Protein AF-A0A8S3CTC7-F1 (afdb_monomer)

Structure (mmCIF, N/CA/C/O backbone):
data_AF-A0A8S3CTC7-F1
#
_entry.id   AF-A0A8S3CTC7-F1
#
loop_
_atom_site.group_PDB
_atom_site.id
_atom_site.type_symbol
_atom_site.label_atom_id
_atom_site.label_alt_id
_atom_site.label_comp_id
_atom_site.label_asym_id
_atom_site.label_entity_id
_atom_site.label_seq_id
_atom_site.pdbx_PDB_ins_code
_atom_site.Cartn_x
_atom_site.Cartn_y
_atom_site.Cartn_z
_atom_site.occupancy
_atom_site.B_iso_or_equiv
_atom_site.auth_seq_id
_atom_site.auth_comp_id
_atom_site.auth_asym_id
_atom_site.auth_atom_id
_atom_site.pdbx_PDB_model_num
ATOM 1 N N . GLN A 1 1 ? 22.661 10.385 -27.199 1.00 75.75 1 GLN A N 1
ATOM 2 C CA . GLN A 1 1 ? 22.932 9.210 -28.056 1.00 75.75 1 GLN A CA 1
ATOM 3 C C . GLN A 1 1 ? 22.651 7.871 -27.363 1.00 75.75 1 GLN A C 1
ATOM 5 O O . GLN A 1 1 ? 21.627 7.286 -27.672 1.00 75.75 1 GLN A O 1
ATOM 10 N N . ALA A 1 2 ? 23.446 7.390 -26.392 1.00 88.00 2 ALA A N 1
ATOM 11 C CA . ALA A 1 2 ? 23.225 6.054 -25.794 1.00 88.00 2 ALA A CA 1
ATOM 12 C C . ALA A 1 2 ? 21.846 5.872 -25.119 1.00 88.00 2 ALA A C 1
ATOM 14 O O . ALA A 1 2 ? 21.158 4.885 -25.362 1.00 88.00 2 ALA A O 1
ATOM 15 N N . ARG A 1 3 ? 21.400 6.856 -24.325 1.00 93.94 3 ARG A N 1
ATOM 16 C CA . ARG A 1 3 ? 20.079 6.829 -23.664 1.00 93.94 3 ARG A CA 1
ATOM 17 C C . ARG A 1 3 ? 18.919 6.780 -24.662 1.00 93.94 3 ARG A C 1
ATOM 19 O O . ARG A 1 3 ? 17.927 6.113 -24.424 1.00 93.94 3 ARG A O 1
ATOM 26 N N . GLU A 1 4 ? 19.087 7.455 -25.788 1.00 95.69 4 GLU A N 1
ATOM 27 C CA . GLU A 1 4 ? 18.092 7.563 -26.855 1.00 95.69 4 GLU A CA 1
ATOM 28 C C . GLU A 1 4 ? 17.958 6.252 -27.640 1.00 95.69 4 GLU A C 1
ATOM 30 O O . GLU A 1 4 ? 16.853 5.821 -27.959 1.00 95.69 4 GLU A O 1
ATOM 35 N N . ILE A 1 5 ? 19.085 5.571 -27.879 1.00 96.25 5 ILE A N 1
ATOM 36 C CA . ILE A 1 5 ? 19.112 4.222 -28.455 1.00 96.25 5 ILE A CA 1
ATOM 37 C C . ILE A 1 5 ? 18.416 3.231 -27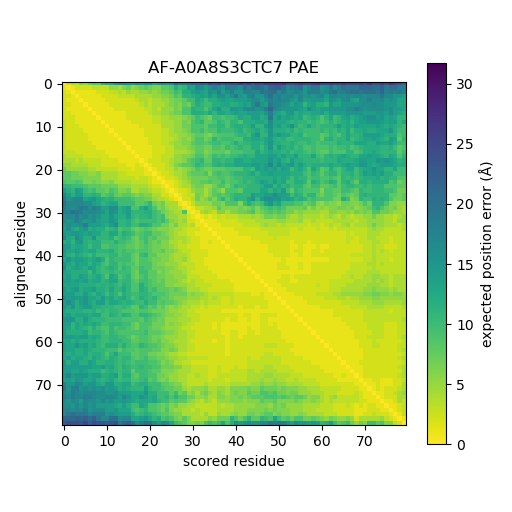.511 1.00 96.25 5 ILE A C 1
ATOM 39 O O . ILE A 1 5 ? 17.574 2.457 -27.956 1.00 96.25 5 ILE A O 1
ATOM 43 N N . LEU A 1 6 ? 18.708 3.286 -26.206 1.00 97.38 6 LEU A N 1
ATOM 44 C CA . LEU A 1 6 ? 18.073 2.407 -25.217 1.00 97.38 6 LEU A CA 1
ATOM 45 C C . LEU A 1 6 ? 16.556 2.604 -25.138 1.00 97.38 6 LEU A C 1
ATOM 47 O O . LEU A 1 6 ? 15.827 1.615 -25.098 1.00 97.38 6 LEU A O 1
ATOM 51 N N . THR A 1 7 ? 16.071 3.849 -25.161 1.00 98.00 7 THR A N 1
ATOM 52 C CA . THR A 1 7 ? 14.627 4.136 -25.190 1.00 98.00 7 THR A CA 1
ATOM 53 C C . THR A 1 7 ? 13.966 3.488 -26.406 1.00 98.00 7 THR A C 1
ATOM 55 O O . THR A 1 7 ? 13.004 2.741 -26.236 1.00 98.00 7 THR A O 1
ATOM 58 N N . LYS A 1 8 ? 14.531 3.672 -27.607 1.00 97.31 8 LYS A N 1
ATOM 59 C CA . LYS A 1 8 ? 14.001 3.056 -28.837 1.00 97.31 8 LYS A CA 1
ATOM 60 C C . LYS A 1 8 ? 13.984 1.528 -28.756 1.00 97.31 8 LYS A C 1
ATOM 62 O O . LYS A 1 8 ? 12.991 0.899 -29.111 1.00 97.31 8 LYS A O 1
ATOM 67 N N . CYS A 1 9 ? 15.052 0.916 -28.241 1.00 97.31 9 CYS A N 1
ATOM 68 C CA . CYS A 1 9 ? 15.097 -0.532 -28.037 1.00 97.31 9 CYS A CA 1
ATOM 69 C C . CYS A 1 9 ? 14.012 -1.011 -27.058 1.00 97.31 9 CYS A C 1
ATOM 71 O O . CYS A 1 9 ? 13.355 -2.019 -27.318 1.00 97.31 9 CYS A O 1
ATOM 73 N N . HIS A 1 10 ? 13.795 -0.299 -25.947 1.00 97.56 10 HIS A N 1
ATOM 74 C CA . HIS A 1 10 ? 12.744 -0.638 -24.985 1.00 97.56 10 HIS A CA 1
ATOM 75 C C . HIS A 1 10 ? 11.345 -0.546 -25.597 1.00 97.56 10 HIS A C 1
ATOM 77 O O . HIS A 1 10 ? 10.528 -1.425 -25.337 1.00 97.56 10 HIS A O 1
ATOM 83 N N . GLU A 1 11 ? 11.077 0.465 -26.423 1.00 98.00 11 GLU A N 1
ATOM 84 C CA . GLU A 1 11 ? 9.795 0.621 -27.121 1.00 98.00 11 GLU A CA 1
ATOM 85 C C . GLU A 1 11 ? 9.519 -0.558 -28.061 1.00 98.00 11 GLU A C 1
ATOM 87 O O . GLU A 1 11 ? 8.446 -1.160 -27.988 1.00 98.00 11 GLU A O 1
ATOM 92 N N . VAL A 1 12 ? 10.509 -0.953 -28.871 1.00 97.62 12 VAL A N 1
ATOM 93 C CA . VAL A 1 12 ? 10.398 -2.100 -29.789 1.00 97.62 12 VAL A CA 1
ATOM 94 C C . VAL A 1 12 ? 10.155 -3.404 -29.023 1.00 97.62 12 VAL A C 1
ATOM 96 O O . VAL A 1 12 ? 9.240 -4.164 -29.350 1.00 97.62 12 VAL A O 1
ATOM 99 N N . LEU A 1 13 ? 10.935 -3.662 -27.969 1.00 97.00 13 LEU A N 1
ATOM 100 C CA . LEU A 1 13 ? 10.785 -4.873 -27.155 1.00 97.00 13 LEU A CA 1
ATOM 101 C C . LEU A 1 13 ? 9.448 -4.904 -26.402 1.00 97.00 13 LEU A C 1
ATOM 103 O O . LEU A 1 13 ? 8.843 -5.972 -26.261 1.00 97.00 13 LEU A O 1
ATOM 107 N N . LEU A 1 14 ? 8.976 -3.750 -25.922 1.00 96.44 14 LEU A N 1
ATOM 108 C CA . LEU A 1 14 ? 7.687 -3.622 -25.248 1.00 96.44 14 LEU A CA 1
ATOM 109 C C . LEU A 1 14 ? 6.526 -3.872 -26.215 1.00 96.44 14 LEU A C 1
ATOM 111 O O . LEU A 1 14 ? 5.612 -4.619 -25.863 1.00 96.44 14 LEU A O 1
ATOM 115 N N . ALA A 1 15 ? 6.579 -3.302 -27.423 1.00 97.06 15 ALA A N 1
ATOM 116 C CA . ALA A 1 15 ? 5.576 -3.516 -28.464 1.00 97.06 15 ALA A CA 1
ATOM 117 C C . ALA A 1 15 ? 5.462 -5.005 -28.817 1.00 97.06 15 ALA A C 1
ATOM 119 O O . ALA A 1 15 ? 4.381 -5.583 -28.698 1.00 97.06 15 ALA A O 1
ATOM 120 N N . TYR A 1 16 ? 6.597 -5.655 -29.101 1.00 96.94 16 TYR A N 1
ATOM 121 C CA . TYR A 1 16 ? 6.627 -7.089 -29.385 1.00 96.94 16 TYR A CA 1
ATOM 122 C C . TYR A 1 16 ? 6.070 -7.921 -28.222 1.00 96.94 16 TYR A C 1
ATOM 124 O O . TYR A 1 16 ? 5.259 -8.822 -28.432 1.00 96.94 16 TYR A O 1
ATOM 132 N N . ARG A 1 17 ? 6.461 -7.616 -26.974 1.00 95.81 17 ARG A N 1
ATOM 133 C CA . ARG A 1 17 ? 5.957 -8.324 -25.786 1.00 95.81 17 ARG A CA 1
ATOM 134 C C . ARG A 1 17 ? 4.443 -8.185 -25.625 1.00 95.81 17 ARG A C 1
ATOM 136 O O . ARG A 1 17 ? 3.809 -9.166 -25.248 1.00 95.81 17 ARG A O 1
ATOM 143 N N . ASN A 1 18 ? 3.893 -6.997 -25.865 1.00 94.38 18 ASN A N 1
ATOM 144 C CA . ASN A 1 18 ? 2.464 -6.724 -25.704 1.00 94.38 18 ASN A CA 1
ATOM 145 C C . ASN A 1 18 ? 1.602 -7.453 -26.738 1.00 94.38 18 ASN A C 1
ATOM 147 O O . ASN A 1 18 ? 0.497 -7.867 -26.399 1.00 94.38 18 ASN A O 1
ATOM 151 N N . GLU A 1 19 ? 2.103 -7.601 -27.962 1.00 95.62 19 GLU A N 1
ATOM 152 C CA . GLU A 1 19 ? 1.401 -8.289 -29.047 1.00 95.62 19 GLU A CA 1
ATOM 153 C C . GLU A 1 19 ? 1.552 -9.816 -28.961 1.00 95.62 19 GLU A C 1
ATOM 155 O O . GLU A 1 19 ? 0.589 -10.545 -29.175 1.00 95.62 19 GLU A O 1
ATOM 160 N N . ASN A 1 20 ? 2.742 -10.311 -28.601 1.00 96.19 20 ASN A N 1
ATOM 161 C CA . ASN A 1 20 ? 3.096 -11.719 -28.817 1.00 96.19 20 ASN A 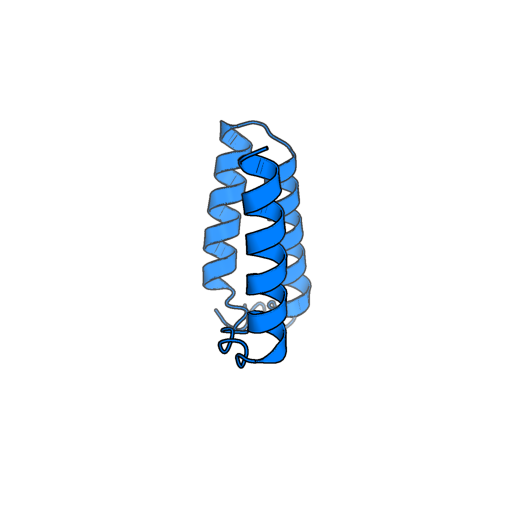CA 1
ATOM 162 C C . ASN A 1 20 ? 3.130 -12.575 -27.545 1.00 96.19 20 ASN A C 1
ATOM 164 O O . ASN A 1 20 ? 3.201 -13.800 -27.639 1.00 96.19 20 ASN A O 1
ATOM 168 N N . ARG A 1 21 ? 3.126 -11.980 -26.343 1.00 93.56 21 ARG A N 1
ATOM 169 C CA . ARG A 1 21 ? 3.157 -12.751 -25.089 1.00 93.56 21 ARG A CA 1
ATOM 170 C C . ARG A 1 21 ? 1.822 -12.638 -24.357 1.00 93.56 21 ARG A C 1
ATOM 172 O O . ARG A 1 21 ? 1.427 -11.521 -24.015 1.00 93.56 21 ARG A O 1
ATOM 179 N N . PRO A 1 22 ? 1.171 -13.765 -24.013 1.00 91.44 22 PRO A N 1
ATOM 180 C CA . PRO A 1 22 ? 0.057 -13.752 -23.077 1.00 91.44 22 PRO A CA 1
ATOM 181 C C . PRO A 1 22 ? 0.472 -13.031 -21.794 1.00 91.44 22 PRO A C 1
ATOM 183 O O . PRO A 1 22 ? 1.565 -13.257 -21.258 1.00 91.44 22 PRO A O 1
ATOM 186 N N . ARG A 1 23 ? -0.384 -12.133 -21.301 1.00 87.00 23 ARG A N 1
ATOM 187 C CA . ARG A 1 23 ? -0.123 -11.476 -20.020 1.00 87.00 23 ARG A CA 1
ATOM 188 C C . ARG A 1 23 ? -0.114 -12.545 -18.924 1.00 87.00 23 ARG A C 1
ATOM 190 O O . ARG A 1 23 ? -1.012 -13.385 -18.919 1.00 87.00 23 ARG A O 1
ATOM 197 N N . PRO A 1 24 ? 0.855 -12.516 -17.991 1.00 88.38 24 PRO A N 1
ATOM 198 C CA . PRO A 1 24 ? 0.799 -13.388 -16.829 1.00 88.38 24 PRO A CA 1
ATOM 199 C C . PRO A 1 24 ? -0.534 -13.192 -16.112 1.00 88.38 24 PRO A C 1
ATOM 201 O O . PRO A 1 24 ? -1.001 -12.052 -15.991 1.00 88.38 24 PRO A O 1
ATOM 204 N N . HIS A 1 25 ? -1.124 -14.283 -15.626 1.00 86.81 25 HIS A N 1
ATOM 205 C CA . HIS A 1 25 ? -2.271 -14.182 -14.736 1.00 86.81 25 HIS A CA 1
ATOM 206 C C . HIS A 1 25 ? -1.896 -13.293 -13.553 1.00 86.81 25 HIS A C 1
ATOM 208 O O . HIS A 1 25 ? -0.836 -13.450 -12.942 1.00 86.81 25 HIS A O 1
ATOM 214 N N . ARG A 1 26 ? -2.755 -12.319 -13.271 1.00 82.06 26 ARG A N 1
ATOM 215 C CA . ARG A 1 26 ? -2.637 -11.493 -12.077 1.00 82.06 26 ARG A CA 1
ATOM 216 C C . ARG A 1 26 ? -3.456 -12.168 -10.996 1.00 82.06 26 ARG A C 1
ATOM 218 O O . ARG A 1 26 ? -4.551 -12.648 -11.271 1.00 82.06 26 ARG A O 1
ATOM 225 N N . ASP A 1 27 ? -2.921 -12.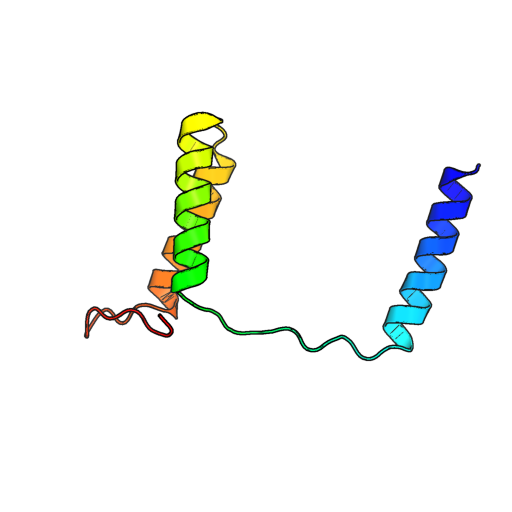220 -9.785 1.00 80.00 27 ASP A N 1
ATOM 226 C CA . ASP A 1 27 ? -3.775 -12.520 -8.647 1.00 80.00 27 ASP A CA 1
ATOM 227 C C . ASP A 1 27 ? -4.710 -11.313 -8.458 1.00 80.00 27 ASP A C 1
ATOM 229 O O . ASP A 1 27 ? -4.256 -10.197 -8.211 1.00 80.00 27 ASP A O 1
ATOM 233 N N . GLU A 1 28 ? -6.009 -11.521 -8.670 1.00 79.38 28 GLU A N 1
ATOM 234 C CA . GLU A 1 28 ? -7.051 -10.495 -8.530 1.00 79.38 28 GLU A CA 1
ATOM 235 C C . GLU A 1 28 ? -7.704 -10.533 -7.138 1.00 79.38 28 GLU A C 1
ATOM 237 O O . GLU A 1 28 ? -8.766 -9.946 -6.910 1.00 79.38 28 GLU A O 1
ATOM 242 N N . LYS A 1 29 ? -7.100 -11.245 -6.177 1.00 77.25 29 LYS A N 1
ATOM 243 C CA . LYS A 1 29 ? -7.622 -11.314 -4.815 1.00 77.25 29 LYS A CA 1
ATOM 244 C C . LYS A 1 29 ? -7.438 -9.984 -4.097 1.00 77.25 29 LYS A C 1
ATOM 246 O O . LYS A 1 29 ? -6.339 -9.554 -3.759 1.00 77.25 29 LYS A O 1
ATOM 251 N N . PHE A 1 30 ? -8.570 -9.395 -3.747 1.00 75.69 30 PHE A N 1
ATOM 252 C CA . PHE A 1 30 ? -8.655 -8.307 -2.783 1.00 75.69 30 PHE A CA 1
ATOM 253 C C . PHE A 1 30 ? -8.771 -8.899 -1.374 1.00 75.69 30 PHE A C 1
ATOM 255 O O . PHE A 1 30 ? -9.878 -9.191 -0.918 1.00 75.69 30 PHE A O 1
ATOM 262 N N . LEU A 1 31 ? -7.628 -9.126 -0.718 1.00 82.88 31 LEU A N 1
ATOM 263 C CA . LEU A 1 31 ? -7.564 -9.646 0.652 1.00 82.88 31 LEU A CA 1
ATOM 264 C C . LEU A 1 31 ? -7.529 -8.503 1.661 1.00 82.88 31 LEU A C 1
ATOM 266 O O . LEU A 1 31 ? -6.707 -7.585 1.565 1.00 82.88 31 LEU A O 1
ATOM 270 N N . ALA A 1 32 ? -8.411 -8.559 2.650 1.00 82.56 32 ALA A N 1
ATOM 271 C CA . ALA A 1 32 ? -8.496 -7.509 3.651 1.00 82.56 32 ALA A CA 1
ATOM 272 C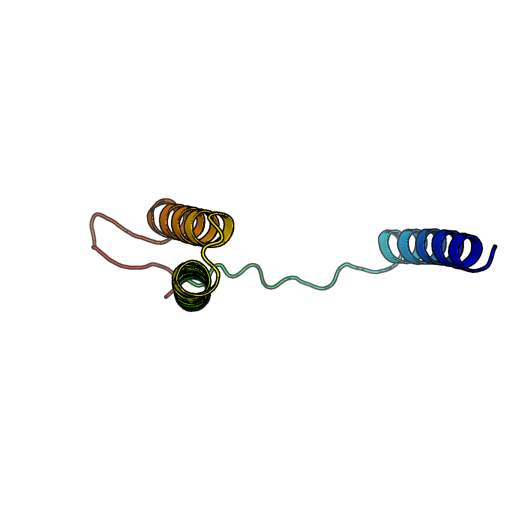 C . ALA A 1 32 ? -7.276 -7.519 4.596 1.00 82.56 32 ALA A C 1
ATOM 274 O O . ALA A 1 32 ? -6.820 -6.455 5.014 1.00 82.56 32 ALA A O 1
ATOM 275 N N . SER A 1 33 ? -6.675 -8.689 4.840 1.00 86.19 33 SER A N 1
ATOM 276 C CA . SER A 1 33 ? -5.438 -8.848 5.619 1.00 86.19 33 SER A CA 1
ATOM 277 C C . SER A 1 33 ? -4.235 -8.116 5.008 1.00 86.19 33 SER A C 1
ATOM 279 O O . SER A 1 33 ? -3.544 -7.373 5.708 1.00 86.19 33 SER A O 1
ATOM 281 N N . TRP A 1 34 ? -4.003 -8.252 3.699 1.00 88.06 34 TRP A N 1
ATOM 282 C CA . TRP A 1 34 ? -2.897 -7.563 3.013 1.00 88.06 34 TRP A CA 1
ATOM 283 C C . TRP A 1 34 ? -3.102 -6.049 2.951 1.00 88.06 34 TRP A C 1
ATOM 285 O O . TRP A 1 34 ? -2.159 -5.287 3.172 1.00 88.06 34 TRP A O 1
ATOM 295 N N . ASN A 1 35 ? -4.339 -5.601 2.717 1.00 90.88 35 ASN A N 1
ATOM 296 C CA . ASN A 1 35 ? -4.651 -4.175 2.779 1.00 90.88 35 ASN A CA 1
ATOM 297 C C . ASN A 1 35 ? -4.467 -3.619 4.201 1.00 90.88 35 ASN A C 1
ATOM 299 O O . ASN A 1 35 ? -3.953 -2.515 4.354 1.00 90.88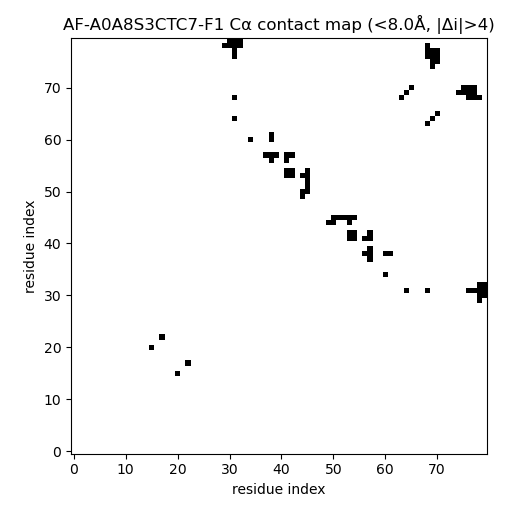 35 ASN A O 1
ATOM 303 N N . GLY A 1 36 ? -4.796 -4.395 5.240 1.00 92.38 36 GLY A N 1
ATOM 304 C CA . GLY A 1 36 ? -4.523 -4.035 6.633 1.00 92.38 36 GLY A CA 1
ATOM 305 C C . GLY A 1 36 ? -3.031 -3.816 6.912 1.00 92.38 36 GLY A C 1
ATOM 306 O O . GLY A 1 36 ? -2.659 -2.810 7.520 1.00 92.38 36 GLY A O 1
ATOM 307 N N . LEU A 1 37 ? -2.164 -4.703 6.405 1.00 93.81 37 LEU A N 1
ATOM 308 C CA . LEU A 1 37 ? -0.708 -4.541 6.510 1.00 93.81 37 LEU A CA 1
ATOM 309 C C . LEU A 1 37 ? -0.222 -3.270 5.791 1.00 93.81 37 LEU A C 1
ATOM 311 O O . LEU A 1 37 ? 0.569 -2.506 6.346 1.00 93.81 37 LEU A O 1
ATOM 315 N N . MET A 1 38 ? -0.731 -3.016 4.582 1.00 95.25 38 MET A N 1
ATOM 316 C CA . MET A 1 38 ? -0.401 -1.820 3.803 1.00 95.25 38 MET A CA 1
ATOM 317 C C . MET A 1 38 ? -0.824 -0.527 4.518 1.00 95.25 38 MET A C 1
ATOM 319 O O . MET A 1 38 ? -0.008 0.386 4.653 1.00 95.25 38 MET A O 1
ATOM 323 N N . ILE A 1 39 ? -2.046 -0.473 5.057 1.00 96.94 39 ILE A N 1
ATOM 324 C CA . ILE A 1 39 ? -2.547 0.666 5.844 1.00 96.94 39 ILE A CA 1
ATOM 325 C C . ILE A 1 39 ? -1.646 0.934 7.055 1.00 96.94 39 ILE A C 1
ATOM 327 O O . ILE A 1 39 ? -1.295 2.085 7.308 1.00 96.94 39 ILE A O 1
ATOM 331 N N . SER A 1 40 ? -1.235 -0.111 7.783 1.00 96.81 40 SER A N 1
ATOM 332 C CA . SER A 1 40 ? -0.340 0.029 8.940 1.00 96.81 40 SER A CA 1
ATOM 333 C C . SER A 1 40 ? 1.005 0.657 8.551 1.00 96.81 40 SER A C 1
ATOM 335 O O . SER A 1 40 ? 1.472 1.593 9.209 1.00 96.81 40 SER A O 1
ATOM 337 N N . GLY A 1 41 ? 1.597 0.198 7.443 1.00 97.56 41 GLY A N 1
ATOM 338 C CA . GLY A 1 41 ? 2.833 0.763 6.903 1.00 97.56 41 GLY A CA 1
ATOM 339 C C . GLY A 1 41 ? 2.681 2.230 6.500 1.00 97.56 41 GLY A C 1
ATOM 340 O O . GLY A 1 41 ? 3.511 3.057 6.877 1.00 97.56 41 GLY A O 1
ATOM 341 N N . LEU A 1 42 ? 1.598 2.571 5.796 1.00 97.75 42 LEU A N 1
ATOM 342 C CA . LEU A 1 42 ? 1.302 3.945 5.384 1.00 97.75 42 LEU A CA 1
ATOM 343 C C . LEU A 1 42 ? 1.074 4.874 6.579 1.00 97.75 42 LEU A C 1
ATOM 345 O O . LEU A 1 42 ? 1.619 5.975 6.601 1.00 97.75 42 LEU A O 1
ATOM 349 N N . ALA A 1 43 ? 0.329 4.430 7.592 1.00 96.88 43 ALA A N 1
ATOM 350 C CA . ALA A 1 43 ? 0.101 5.208 8.806 1.00 96.88 43 ALA A CA 1
ATOM 351 C C . ALA A 1 43 ? 1.422 5.495 9.536 1.00 96.88 43 ALA A C 1
ATOM 353 O O . ALA A 1 43 ? 1.702 6.638 9.894 1.00 96.88 43 ALA A O 1
ATOM 354 N N . ARG A 1 44 ? 2.286 4.482 9.684 1.00 97.81 44 ARG A N 1
ATOM 355 C CA . ARG A 1 44 ? 3.611 4.669 10.291 1.00 97.81 44 ARG A CA 1
ATOM 356 C C . ARG A 1 44 ? 4.500 5.590 9.450 1.00 97.81 44 ARG A C 1
ATOM 358 O O . ARG A 1 44 ? 5.163 6.458 10.013 1.00 97.81 44 ARG A O 1
ATOM 365 N N . ALA A 1 45 ? 4.497 5.439 8.126 1.00 97.69 45 ALA A N 1
ATOM 366 C CA . ALA A 1 45 ? 5.243 6.309 7.219 1.00 97.69 45 ALA A CA 1
ATOM 367 C C . ALA A 1 45 ? 4.764 7.765 7.301 1.00 97.69 45 ALA A C 1
ATOM 369 O O . ALA A 1 45 ? 5.592 8.668 7.346 1.00 97.69 45 ALA A O 1
ATOM 370 N N . ALA A 1 46 ? 3.452 7.999 7.393 1.00 97.31 46 ALA A N 1
ATOM 371 C CA . ALA A 1 46 ? 2.889 9.330 7.590 1.00 97.31 46 ALA A CA 1
ATOM 372 C C . ALA A 1 46 ? 3.401 9.984 8.881 1.00 97.31 46 ALA A C 1
ATOM 374 O O . ALA A 1 46 ? 3.807 11.144 8.856 1.00 97.31 46 ALA A O 1
ATOM 375 N N . CYS A 1 47 ? 3.445 9.235 9.989 1.00 96.25 47 CYS A N 1
ATOM 376 C CA . CYS A 1 47 ? 3.953 9.745 11.262 1.00 96.25 47 CYS A CA 1
ATOM 377 C C . CYS A 1 47 ? 5.443 10.112 11.206 1.00 96.25 47 CYS A C 1
ATOM 379 O O . CYS A 1 47 ? 5.835 11.129 11.769 1.00 96.25 47 CYS A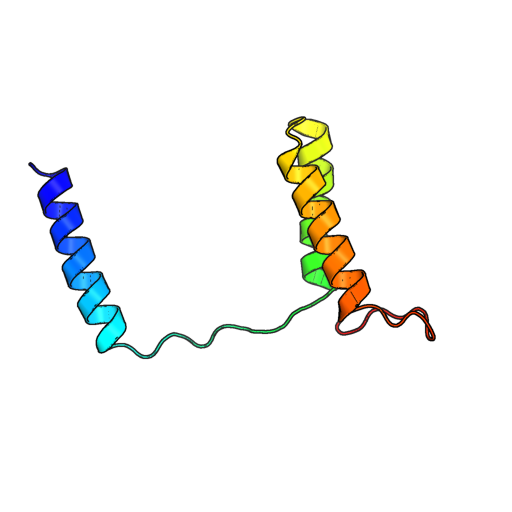 O 1
ATOM 381 N N . VAL A 1 48 ? 6.270 9.287 10.553 1.00 97.94 48 VAL A N 1
ATOM 382 C CA . VAL A 1 48 ? 7.734 9.462 10.539 1.00 97.94 48 VAL A CA 1
ATOM 383 C C . VAL A 1 48 ? 8.183 10.474 9.487 1.00 97.94 48 VAL A C 1
ATOM 385 O O . VAL A 1 48 ? 9.033 11.312 9.765 1.00 97.94 48 VAL A O 1
ATOM 388 N N . LEU A 1 49 ? 7.630 10.391 8.276 1.00 97.56 49 LEU A N 1
ATOM 389 C CA . LEU A 1 49 ? 8.062 11.193 7.129 1.00 97.56 49 LEU A CA 1
ATOM 390 C C . LEU A 1 49 ? 7.296 12.515 7.008 1.00 97.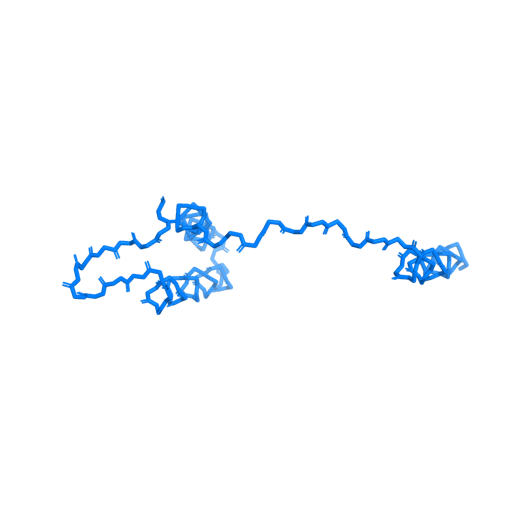56 49 LEU A C 1
ATOM 392 O O . LEU A 1 49 ? 7.708 13.378 6.242 1.00 97.56 49 LEU A O 1
ATOM 396 N N . GLN A 1 50 ? 6.175 12.664 7.725 1.00 95.75 50 GLN A N 1
ATOM 397 C CA . GLN A 1 50 ? 5.295 13.839 7.683 1.00 95.75 50 GLN A CA 1
ATOM 398 C C . GLN A 1 50 ? 4.838 14.239 6.270 1.00 95.75 50 GLN A C 1
ATOM 400 O O . GLN A 1 50 ? 4.482 15.387 6.016 1.00 95.75 50 GLN A O 1
ATOM 405 N N . GLU A 1 51 ? 4.794 13.285 5.339 1.00 97.25 51 GLU A N 1
ATOM 406 C CA . GLU A 1 51 ? 4.269 13.518 3.999 1.00 97.25 51 GLU A CA 1
ATOM 407 C C . GLU A 1 51 ? 2.764 13.189 3.945 1.00 97.25 51 GLU A C 1
ATOM 409 O O . GLU A 1 51 ? 2.387 12.018 4.089 1.00 97.25 51 GLU A O 1
ATOM 414 N N . PRO A 1 52 ? 1.881 14.164 3.640 1.00 95.00 52 PRO A N 1
ATOM 415 C CA . PRO A 1 52 ? 0.425 13.962 3.639 1.00 95.00 52 PRO A CA 1
ATOM 416 C C . PRO A 1 52 ? -0.069 12.881 2.672 1.00 95.00 52 PRO A C 1
ATOM 418 O O . PRO A 1 52 ? -1.173 12.355 2.823 1.00 95.00 52 PRO A O 1
ATOM 421 N N . LYS A 1 53 ? 0.742 12.540 1.661 1.00 97.62 53 LYS A N 1
ATOM 422 C CA . LYS A 1 53 ? 0.421 11.499 0.681 1.00 97.62 53 LYS A CA 1
ATOM 423 C C . LYS A 1 53 ? 0.185 10.138 1.344 1.00 97.62 53 LYS A C 1
ATOM 425 O O . LYS A 1 53 ? -0.694 9.408 0.900 1.00 97.62 53 LYS A O 1
ATOM 430 N N . TYR A 1 54 ? 0.917 9.810 2.412 1.00 98.00 54 TYR A N 1
ATOM 431 C CA . TYR A 1 54 ? 0.790 8.509 3.072 1.00 98.00 54 TYR A CA 1
ATOM 432 C C . TYR A 1 54 ? -0.504 8.409 3.884 1.00 98.00 54 TYR A C 1
ATOM 434 O O . TYR A 1 54 ? -1.200 7.400 3.780 1.00 98.00 54 TYR A O 1
ATOM 442 N N . THR A 1 55 ? -0.886 9.474 4.598 1.00 97.31 55 THR A N 1
ATOM 443 C CA . THR A 1 55 ? -2.194 9.555 5.272 1.00 97.31 55 THR A CA 1
ATOM 444 C C . THR A 1 55 ? -3.327 9.401 4.265 1.00 97.31 55 THR A C 1
ATOM 446 O O . THR A 1 55 ? -4.201 8.558 4.445 1.00 97.31 55 THR A O 1
ATOM 449 N N . ARG A 1 56 ? -3.261 10.137 3.147 1.00 97.94 56 ARG A N 1
ATOM 450 C CA . ARG A 1 56 ? -4.289 10.089 2.101 1.00 97.94 56 ARG A CA 1
ATOM 451 C C . ARG A 1 56 ? -4.449 8.687 1.510 1.00 97.94 56 ARG A C 1
ATOM 453 O O . ARG A 1 56 ? -5.571 8.230 1.318 1.00 97.94 56 ARG A O 1
ATOM 460 N N . LEU A 1 57 ? -3.341 7.994 1.240 1.00 97.69 57 LEU A N 1
ATOM 461 C CA . LEU A 1 57 ? -3.375 6.619 0.735 1.00 97.69 57 LEU A CA 1
ATOM 462 C C . LEU A 1 57 ? -3.977 5.645 1.762 1.00 97.69 57 LEU A C 1
ATOM 464 O O . LEU A 1 57 ? -4.760 4.768 1.390 1.00 97.69 57 LEU A O 1
ATOM 468 N N . ALA A 1 58 ? -3.654 5.809 3.049 1.00 96.88 58 ALA A N 1
ATOM 469 C CA . ALA A 1 58 ? -4.222 4.986 4.116 1.00 96.88 58 ALA A CA 1
ATOM 470 C C . ALA A 1 58 ? -5.744 5.188 4.224 1.00 96.88 58 ALA A C 1
ATOM 472 O O . ALA A 1 58 ? -6.496 4.213 4.248 1.00 96.88 58 ALA A O 1
ATOM 473 N N . GLU A 1 59 ? -6.205 6.440 4.206 1.00 97.00 59 GLU A N 1
ATOM 474 C CA . GLU A 1 59 ? -7.628 6.800 4.242 1.00 97.00 59 GLU A CA 1
ATOM 475 C C . GLU A 1 59 ? -8.397 6.247 3.039 1.00 97.00 59 GLU A C 1
ATOM 477 O O . GLU A 1 59 ? -9.456 5.641 3.207 1.00 97.00 59 GLU A O 1
ATOM 482 N N . GLN A 1 60 ? -7.847 6.394 1.830 1.00 96.69 60 GLN A N 1
ATOM 483 C CA . GLN A 1 60 ? -8.444 5.848 0.608 1.00 96.69 60 GLN A CA 1
ATOM 484 C C . GLN A 1 60 ? -8.588 4.325 0.680 1.00 96.69 60 GLN A C 1
ATOM 486 O O . GLN A 1 60 ? -9.630 3.780 0.312 1.00 96.69 60 GLN A O 1
ATOM 491 N N . THR A 1 61 ? -7.570 3.639 1.201 1.00 94.56 61 THR A N 1
ATOM 492 C CA . THR A 1 61 ? -7.597 2.179 1.343 1.00 94.56 61 THR A CA 1
ATOM 493 C C . THR A 1 61 ? -8.636 1.746 2.380 1.00 94.56 61 THR A C 1
ATOM 495 O O . THR A 1 61 ? -9.413 0.828 2.123 1.00 94.56 61 THR A O 1
ATOM 498 N N . ILE A 1 62 ? -8.725 2.436 3.523 1.00 94.88 62 ILE A N 1
ATOM 499 C CA . ILE A 1 62 ? -9.764 2.179 4.534 1.00 94.88 62 ILE A CA 1
ATOM 500 C C . ILE A 1 62 ? -11.163 2.397 3.945 1.00 94.88 62 ILE A C 1
ATOM 502 O O . ILE A 1 62 ? -12.053 1.575 4.169 1.00 94.88 62 ILE A O 1
ATOM 506 N N . ALA A 1 63 ? -11.365 3.472 3.180 1.00 95.25 63 ALA A N 1
ATOM 507 C CA . ALA A 1 63 ? -12.640 3.750 2.527 1.00 95.25 63 ALA A CA 1
ATOM 508 C C . ALA A 1 63 ? -13.027 2.630 1.549 1.00 95.25 63 ALA A C 1
ATOM 510 O O . ALA A 1 63 ? -14.158 2.151 1.588 1.00 95.25 63 ALA A O 1
ATOM 511 N N . PHE A 1 64 ? -12.080 2.147 0.738 1.00 92.75 64 PHE A N 1
ATOM 512 C CA . PHE A 1 64 ? -12.302 1.008 -0.154 1.00 92.75 64 PHE A CA 1
ATOM 513 C C . PHE A 1 64 ? -12.718 -0.254 0.618 1.00 92.75 64 PHE A C 1
ATOM 515 O O . PHE A 1 64 ? -13.713 -0.891 0.270 1.00 92.75 64 PHE A O 1
ATOM 522 N N . ILE A 1 65 ? -12.004 -0.589 1.700 1.00 92.38 65 ILE A N 1
ATOM 523 C CA . ILE A 1 65 ? -12.338 -1.744 2.547 1.00 92.38 65 ILE A CA 1
ATOM 524 C C . ILE A 1 65 ? -13.745 -1.597 3.130 1.00 92.38 65 ILE A C 1
ATOM 526 O O . ILE A 1 65 ? -14.524 -2.544 3.066 1.00 92.38 65 ILE A O 1
ATOM 530 N N . ARG A 1 66 ? -14.097 -0.426 3.676 1.00 92.06 66 ARG A N 1
ATOM 531 C CA . ARG A 1 66 ? -15.428 -0.200 4.263 1.00 92.06 66 ARG A CA 1
ATOM 532 C C . ARG A 1 66 ? -16.550 -0.343 3.239 1.00 92.06 66 ARG A C 1
ATOM 534 O O . ARG A 1 66 ? -17.609 -0.841 3.597 1.00 92.06 66 ARG A O 1
ATOM 541 N N . THR A 1 67 ? -16.319 0.081 2.001 1.00 93.62 67 THR A N 1
ATOM 542 C CA . THR A 1 67 ? -17.326 0.029 0.934 1.00 93.62 67 THR A CA 1
ATOM 543 C C . THR A 1 67 ? -17.483 -1.370 0.340 1.00 93.62 67 THR A C 1
ATOM 545 O O . THR A 1 67 ? -18.597 -1.768 0.012 1.00 93.62 67 THR A O 1
ATOM 548 N N . HIS A 1 68 ? -16.390 -2.121 0.183 1.00 91.31 68 HIS A N 1
ATOM 549 C CA . HIS A 1 68 ? -16.401 -3.357 -0.613 1.00 91.31 68 HIS A CA 1
ATOM 550 C C . HIS A 1 68 ? -16.143 -4.636 0.180 1.00 91.31 68 HIS A C 1
ATOM 552 O O . HIS A 1 68 ? -16.490 -5.720 -0.284 1.00 91.31 68 HIS A O 1
ATOM 558 N N . LEU A 1 69 ? -15.503 -4.532 1.343 1.00 91.19 69 LEU A N 1
ATOM 559 C CA . LEU A 1 69 ? -15.003 -5.674 2.107 1.00 91.19 69 LEU A CA 1
ATOM 560 C C . LEU A 1 69 ? -15.496 -5.677 3.557 1.00 91.19 69 LEU A C 1
ATOM 562 O O . LEU A 1 69 ? -15.049 -6.514 4.331 1.00 91.19 69 LEU A O 1
ATOM 566 N N . PHE A 1 70 ? -16.405 -4.784 3.950 1.00 92.81 70 PHE A N 1
ATOM 567 C CA . PHE A 1 70 ? -16.990 -4.772 5.287 1.00 92.81 70 PHE A CA 1
ATOM 568 C C . PHE A 1 70 ? -18.512 -4.861 5.212 1.00 92.81 70 PHE A C 1
ATOM 570 O O . PHE A 1 70 ? -19.170 -3.990 4.649 1.00 92.81 70 PHE A O 1
ATOM 577 N N . ASP A 1 71 ? -19.068 -5.906 5.815 1.00 93.75 71 ASP A N 1
ATOM 578 C CA . ASP A 1 71 ? -20.504 -6.030 6.024 1.00 93.75 71 ASP A CA 1
ATOM 579 C C . ASP A 1 71 ? -20.885 -5.272 7.303 1.00 93.75 71 ASP A C 1
ATOM 581 O O . ASP A 1 71 ? -20.519 -5.667 8.415 1.00 93.75 71 ASP A O 1
ATOM 585 N N . LEU A 1 72 ? -21.621 -4.169 7.134 1.00 90.88 72 LEU A N 1
ATOM 586 C CA . LEU A 1 72 ? -22.099 -3.322 8.228 1.00 90.88 72 LEU A CA 1
ATOM 587 C C . LEU A 1 72 ? -23.135 -4.025 9.113 1.00 90.88 72 LEU A C 1
ATOM 589 O O . LEU A 1 72 ? -23.140 -3.803 10.325 1.00 90.88 72 LEU A O 1
ATOM 593 N N . SER A 1 73 ? -23.992 -4.862 8.528 1.00 93.62 73 SER A N 1
ATOM 594 C CA . SER A 1 73 ? -25.072 -5.551 9.234 1.00 93.62 73 SER A CA 1
ATOM 595 C C . SER A 1 73 ? -24.510 -6.637 10.142 1.00 93.62 73 SER A C 1
ATOM 597 O O . SER A 1 73 ? -24.851 -6.697 11.323 1.00 93.62 73 SER A O 1
ATOM 599 N N . SER A 1 74 ? -23.594 -7.457 9.619 1.00 95.38 74 SER A N 1
ATOM 600 C CA . SER A 1 74 ? -22.959 -8.512 10.412 1.00 95.38 74 SER A CA 1
ATOM 601 C C . SER A 1 74 ? -2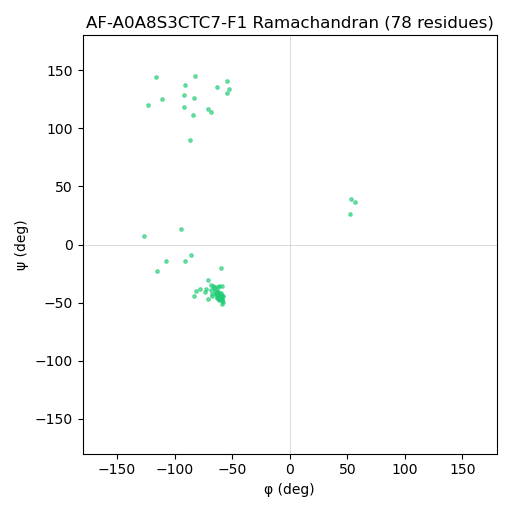1.730 -8.035 11.194 1.00 95.38 74 SER A C 1
ATOM 603 O O . SER A 1 74 ? -21.185 -8.802 11.984 1.00 95.38 74 S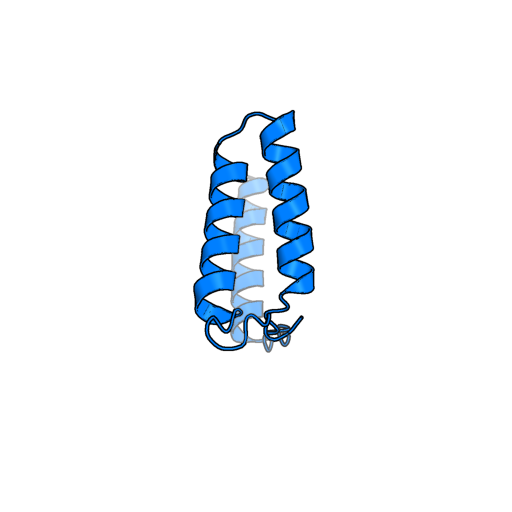ER A O 1
ATOM 605 N N . LYS A 1 75 ? -21.245 -6.808 10.945 1.00 92.38 75 LYS A N 1
ATOM 606 C CA . LYS A 1 75 ? -19.970 -6.261 11.450 1.00 92.38 75 LYS A CA 1
ATOM 607 C C . LYS A 1 75 ? -18.765 -7.160 11.143 1.00 92.38 75 LYS A C 1
ATOM 609 O O . LYS A 1 75 ? -17.883 -7.335 11.985 1.00 92.38 75 LYS A O 1
ATOM 614 N N . ARG A 1 76 ? -18.728 -7.761 9.949 1.00 92.25 76 ARG A N 1
ATOM 615 C CA . ARG A 1 76 ? -17.657 -8.691 9.547 1.00 92.25 76 ARG A CA 1
ATOM 616 C C . ARG A 1 76 ? -16.859 -8.148 8.378 1.00 92.25 76 ARG A C 1
ATOM 618 O O . ARG A 1 76 ? -17.401 -7.548 7.457 1.00 92.25 76 ARG A O 1
ATOM 625 N N . LEU A 1 77 ? -15.564 -8.433 8.407 1.00 89.94 77 LEU A N 1
ATOM 626 C CA . LEU A 1 77 ? -14.678 -8.223 7.276 1.00 89.94 77 LEU A CA 1
ATOM 627 C C . LEU A 1 77 ? -14.786 -9.425 6.332 1.00 89.94 77 LEU A C 1
ATOM 629 O O . LEU A 1 77 ? -14.641 -10.577 6.746 1.00 89.94 77 LEU A O 1
ATOM 633 N N . LEU A 1 78 ? -15.075 -9.153 5.070 1.00 87.56 78 LEU A N 1
ATOM 634 C CA . LEU A 1 78 ? -15.114 -10.124 3.992 1.00 87.56 78 LEU A CA 1
ATOM 635 C C . LEU A 1 78 ? -13.688 -10.349 3.482 1.00 87.56 78 LEU A C 1
ATOM 637 O O . LEU A 1 78 ? -12.898 -9.409 3.408 1.00 87.56 78 LEU A O 1
ATOM 641 N N . ARG A 1 79 ? -13.375 -11.585 3.074 1.00 80.00 79 ARG A N 1
ATOM 642 C CA . ARG A 1 79 ? -12.070 -11.935 2.472 1.00 80.00 79 ARG A CA 1
ATOM 643 C C . ARG A 1 79 ? -10.872 -11.578 3.378 1.00 80.00 79 ARG A C 1
ATOM 645 O O . ARG A 1 79 ? -9.846 -11.104 2.885 1.00 80.00 79 ARG A O 1
ATOM 652 N N . ALA A 1 80 ? -11.053 -11.745 4.692 1.00 71.31 80 ALA A N 1
ATOM 653 C CA . ALA A 1 80 ? -10.013 -11.582 5.708 1.00 71.31 80 ALA A CA 1
ATOM 654 C C . ALA A 1 80 ? -8.944 -12.674 5.590 1.00 71.31 80 ALA A C 1
ATOM 656 O O . ALA A 1 80 ? -9.344 -13.847 5.416 1.00 71.31 80 ALA A O 1
#

Sequence (80 aa):
QAREILTKCHEVLLAYRNENRPRPHRDEKFLASWNGLMISGLARAACVLQEPKYTRLAEQTIAFIRTHLFDLSSKRLLRA

Organism: NCBI:txid392030

Foldseek 3Di:
DVVVVVVVVCVVVVVCCVPPPDDPDDDPDPAPVVLVVQLVVLVVCCVPVVDVVSVVVSVVSVVVQVVPQADPVVRDGHRD

Radius of gyration: 19.8 Å; Cα contacts (8 Å, |Δi|>4): 48; chains: 1; bounding box: 48×28×41 Å

pLDDT: mean 92.64, std 6.21, range [71.31, 98.0]

InterPro domains:
  IPR008928 Six-hairpin glycosidase superfamily [SSF48208] (26-77)
  IPR024705 Spermatogenesis-associated protein 20 [PTHR42899] (2-79)

Mean predicted aligned error: 7.04 Å

Secondary structure (DSSP, 8-state):
-HHHHHHHHHHHHHHHHHHHSPPPPP-----HHHHHHHHHHHHHHHHHH--HHHHHHHHHHHHHHHHHTEETTTTEETT-

Nearest PDB structures (foldseek):
  3ren-assembly2_B  TM=9.608E-01  e=9.267E+00  Clostridium perfringens
  2aw6-assembly1_A  TM=5.612E-01  e=9.267E+00  Enterococcus faecalis
  4bjn-assembly4_E  TM=3.258E-01  e=8.643E+00  Melampsora lini

Solvent-accessible surface area (backbone atoms only — not comparable to full-atom values): 4650 Å² total; per-residue (Å²): 108,73,71,58,53,50,50,53,52,50,52,54,53,48,52,51,44,67,77,74,44,84,76,76,86,70,88,83,78,78,43,44,55,61,52,50,54,50,34,52,52,25,47,52,44,20,72,74,68,68,42,68,66,30,44,52,53,27,52,53,51,52,52,50,39,55,74,75,31,39,43,78,89,80,70,40,70,45,59,98